Protein AF-A0A957HPW2-F1 (afdb_monomer_lite)

Radius of gyration: 12.91 Å; chains: 1; bounding box: 21×25×44 Å

Structure (mmCIF, N/CA/C/O backbone):
data_AF-A0A957HPW2-F1
#
_entry.id   AF-A0A957HPW2-F1
#
loop_
_atom_site.group_PDB
_atom_site.id
_atom_site.type_symbol
_atom_site.label_atom_id
_atom_site.label_alt_id
_atom_site.label_comp_id
_atom_site.label_asym_id
_atom_site.label_entity_id
_atom_site.label_seq_id
_atom_site.pdbx_PDB_ins_code
_atom_site.Cartn_x
_atom_site.Cartn_y
_atom_site.Cartn_z
_atom_site.occupancy
_atom_site.B_iso_or_equiv
_atom_site.auth_seq_id
_atom_site.auth_comp_id
_atom_site.auth_asym_id
_atom_site.auth_atom_id
_atom_site.pdbx_PDB_model_num
ATOM 1 N N . THR A 1 1 ? -12.869 -4.595 34.254 1.00 47.88 1 THR A N 1
ATOM 2 C CA . THR A 1 1 ? -12.210 -5.010 32.996 1.00 47.88 1 THR A CA 1
ATOM 3 C C . THR A 1 1 ? -11.821 -3.751 32.253 1.00 47.88 1 THR A C 1
ATOM 5 O O . THR A 1 1 ? -12.707 -3.001 31.871 1.00 47.88 1 THR A O 1
ATOM 8 N N . ALA A 1 2 ? -10.527 -3.436 32.165 1.00 51.22 2 ALA A N 1
ATOM 9 C CA . ALA A 1 2 ? -10.063 -2.256 31.439 1.00 51.22 2 ALA A CA 1
ATOM 10 C C . ALA A 1 2 ? -10.199 -2.526 29.935 1.00 51.22 2 ALA A C 1
ATOM 12 O O . ALA A 1 2 ? -9.541 -3.420 29.410 1.00 51.22 2 ALA A O 1
ATOM 13 N N . VAL A 1 3 ? -11.088 -1.796 29.262 1.00 57.38 3 VAL A N 1
ATOM 14 C CA . VAL A 1 3 ? -11.130 -1.763 27.800 1.00 57.38 3 VAL A CA 1
ATOM 15 C C . VAL A 1 3 ? -9.949 -0.900 27.377 1.00 57.38 3 VAL A C 1
ATOM 17 O O . VAL A 1 3 ? -9.991 0.320 27.508 1.00 57.38 3 VAL A O 1
ATOM 20 N N . THR A 1 4 ? -8.866 -1.524 26.925 1.00 55.97 4 THR A N 1
ATOM 21 C CA . THR A 1 4 ? -7.846 -0.835 26.135 1.00 55.97 4 THR A CA 1
ATOM 22 C C . THR A 1 4 ? -8.511 -0.396 24.838 1.00 55.97 4 THR A C 1
ATOM 24 O O . THR A 1 4 ? -8.536 -1.139 23.859 1.00 55.97 4 THR A O 1
ATOM 27 N N . VAL A 1 5 ? -9.090 0.804 24.834 1.00 57.78 5 VAL A N 1
ATOM 28 C CA . VAL A 1 5 ? -9.261 1.567 23.600 1.00 57.78 5 VAL A CA 1
ATOM 29 C C . VAL A 1 5 ? -7.847 1.841 23.114 1.00 57.78 5 VAL A C 1
ATOM 31 O O . VAL A 1 5 ? -7.186 2.766 23.576 1.00 57.78 5 VAL A O 1
ATOM 34 N N . SER A 1 6 ? -7.342 0.945 22.264 1.00 60.47 6 SER A N 1
ATOM 35 C CA . SER A 1 6 ? -6.205 1.237 21.405 1.00 60.47 6 SER A CA 1
ATOM 36 C C . SER A 1 6 ? -6.546 2.557 20.729 1.00 60.47 6 SER A C 1
ATOM 38 O O . SER A 1 6 ? -7.475 2.615 19.921 1.00 60.47 6 SER A O 1
ATOM 40 N N . SER A 1 7 ? -5.887 3.640 21.137 1.00 69.25 7 SER A N 1
ATOM 41 C CA . SER A 1 7 ? -5.924 4.892 20.400 1.00 69.25 7 SER A CA 1
ATOM 42 C C . SER A 1 7 ? -5.168 4.619 19.111 1.00 69.25 7 SER A C 1
ATOM 44 O O . SER A 1 7 ? -3.964 4.860 19.024 1.00 69.25 7 SER A O 1
ATOM 46 N N . PHE A 1 8 ? -5.852 3.997 18.156 1.00 73.50 8 PHE A N 1
ATOM 47 C CA . PHE A 1 8 ? -5.324 3.808 16.830 1.00 73.50 8 PHE A CA 1
ATOM 48 C C . PHE A 1 8 ? -5.124 5.210 16.251 1.00 73.50 8 PHE A C 1
ATOM 50 O O . PHE A 1 8 ? -6.080 5.936 15.977 1.00 73.50 8 PHE A O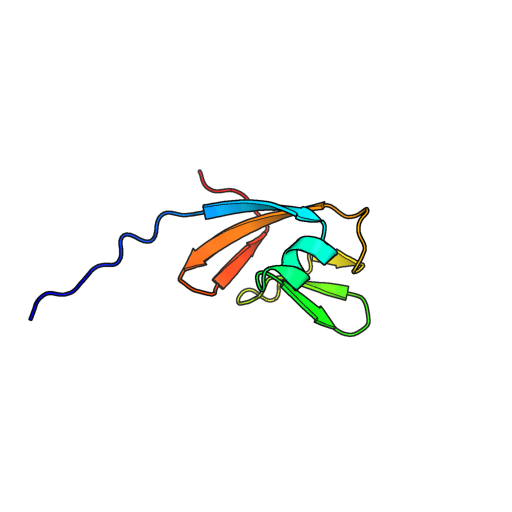 1
ATOM 57 N N . VAL A 1 9 ? -3.864 5.629 16.188 1.00 82.12 9 VAL A N 1
ATOM 58 C CA . VAL A 1 9 ? -3.480 6.868 15.527 1.00 82.12 9 VAL A CA 1
ATOM 59 C C . VAL A 1 9 ? -3.436 6.534 14.050 1.00 82.12 9 VAL A C 1
ATOM 61 O O . VAL A 1 9 ? -2.707 5.625 13.662 1.00 82.12 9 VAL A O 1
ATOM 64 N N . CYS A 1 10 ? -4.219 7.248 13.246 1.00 85.50 10 CYS A N 1
ATOM 65 C CA . CYS A 1 10 ? -4.140 7.128 11.797 1.00 85.50 10 CYS A CA 1
ATOM 66 C C . CYS A 1 10 ? -2.677 7.313 11.372 1.00 85.50 10 CYS A C 1
ATOM 68 O O . CYS A 1 10 ? -2.050 8.316 11.720 1.00 85.50 10 CYS A O 1
ATOM 70 N N . GLN A 1 11 ? -2.135 6.331 10.659 1.00 90.31 11 GLN A N 1
ATOM 71 C CA . GLN A 1 11 ? -0.784 6.379 10.109 1.00 90.31 11 GLN A CA 1
ATOM 72 C C . GLN A 1 11 ? -0.875 6.357 8.593 1.00 90.31 11 GLN A C 1
ATOM 74 O O . GLN A 1 11 ? -1.618 5.545 8.048 1.00 90.31 11 GLN A O 1
ATOM 79 N N . ASP A 1 12 ? -0.120 7.211 7.910 1.00 93.69 12 ASP A N 1
ATOM 80 C CA . ASP A 1 12 ? -0.035 7.227 6.458 1.00 93.69 12 ASP A CA 1
ATOM 81 C C . ASP A 1 12 ? 1.393 7.000 5.948 1.00 93.69 12 ASP A C 1
ATOM 83 O O . ASP A 1 12 ? 2.395 7.325 6.587 1.00 93.69 12 ASP A O 1
ATOM 87 N N . TRP A 1 13 ? 1.494 6.393 4.767 1.00 94.88 13 TRP A N 1
ATOM 88 C CA . TRP A 1 13 ? 2.763 6.110 4.108 1.00 94.88 13 TRP A CA 1
ATOM 89 C C . TRP A 1 13 ? 2.708 6.498 2.641 1.00 94.88 13 TRP A C 1
ATOM 91 O O . TRP A 1 13 ? 1.868 6.017 1.875 1.00 94.88 13 TRP A O 1
ATOM 101 N N . TRP A 1 14 ? 3.695 7.288 2.231 1.00 96.19 14 TRP A N 1
ATOM 102 C CA . TRP A 1 14 ? 4.010 7.519 0.830 1.00 96.19 14 TRP A CA 1
ATOM 103 C C . TRP A 1 14 ? 5.091 6.550 0.372 1.00 96.19 14 TRP A C 1
ATOM 105 O O . TRP A 1 14 ? 6.261 6.678 0.737 1.00 96.19 14 TRP A O 1
ATOM 115 N N . ALA A 1 15 ? 4.706 5.565 -0.433 1.00 96.00 15 ALA A N 1
ATOM 116 C CA . ALA A 1 15 ? 5.646 4.595 -0.975 1.00 96.00 1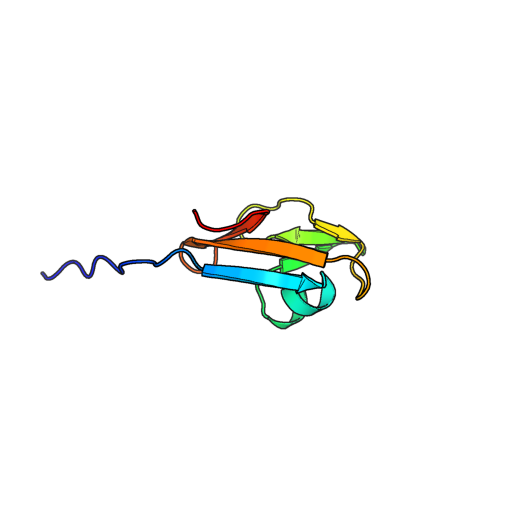5 ALA A CA 1
ATOM 117 C C . ALA A 1 15 ? 5.188 4.073 -2.341 1.00 96.00 15 ALA A C 1
ATOM 119 O O . ALA A 1 15 ? 4.065 4.331 -2.787 1.00 96.00 15 ALA A O 1
ATOM 120 N N . SER A 1 16 ? 6.080 3.351 -3.021 1.00 96.31 16 SER A N 1
ATOM 121 C CA . SER A 1 16 ? 5.736 2.659 -4.260 1.00 96.31 16 SER A CA 1
ATOM 122 C C . SER A 1 16 ? 4.860 1.435 -3.983 1.00 96.31 16 SER A C 1
ATOM 124 O O . SER A 1 16 ? 4.920 0.848 -2.901 1.00 96.31 16 SER A O 1
ATOM 126 N N . ASN A 1 17 ? 4.082 1.002 -4.975 1.00 95.12 17 ASN A N 1
ATOM 127 C CA . ASN A 1 17 ? 3.221 -0.180 -4.871 1.00 95.12 17 ASN A CA 1
ATOM 128 C C . ASN A 1 17 ? 4.005 -1.434 -4.445 1.00 95.12 17 ASN A C 1
ATOM 130 O O . ASN A 1 17 ? 3.547 -2.205 -3.603 1.00 95.12 17 ASN A O 1
ATOM 134 N N . ASN A 1 18 ? 5.230 -1.603 -4.953 1.00 95.62 18 ASN A N 1
ATOM 135 C CA . ASN A 1 18 ? 6.116 -2.672 -4.497 1.00 95.62 18 ASN A CA 1
ATOM 136 C C . ASN A 1 18 ? 6.529 -2.529 -3.021 1.00 95.62 18 ASN A C 1
ATOM 138 O O . ASN A 1 18 ? 6.546 -3.516 -2.290 1.00 95.62 18 ASN A O 1
ATOM 142 N N . ALA A 1 19 ? 6.847 -1.317 -2.564 1.00 96.81 19 ALA A N 1
ATOM 143 C CA . ALA A 1 19 ? 7.201 -1.093 -1.167 1.00 96.81 19 ALA A CA 1
ATOM 144 C C . ALA A 1 19 ? 6.012 -1.358 -0.231 1.00 96.81 19 ALA A C 1
ATOM 146 O O . ALA A 1 19 ? 6.199 -1.948 0.831 1.00 96.81 19 ALA A O 1
ATOM 147 N N . HIS A 1 20 ? 4.790 -0.994 -0.620 1.00 95.81 20 HIS A N 1
ATOM 148 C CA . HIS A 1 20 ? 3.586 -1.312 0.157 1.00 95.81 20 HIS A CA 1
ATOM 149 C C . HIS A 1 20 ? 3.354 -2.817 0.290 1.00 95.81 20 HIS A C 1
ATOM 151 O O . HIS A 1 20 ? 3.065 -3.285 1.390 1.00 95.81 20 HIS A O 1
ATOM 157 N N . TYR A 1 21 ? 3.576 -3.575 -0.787 1.00 95.62 21 TYR A N 1
ATOM 158 C CA . TYR A 1 21 ? 3.539 -5.038 -0.753 1.00 95.62 21 TYR A CA 1
ATOM 159 C C . TYR A 1 21 ? 4.577 -5.628 0.213 1.00 95.62 21 TYR A C 1
ATOM 161 O O . TYR A 1 21 ? 4.233 -6.417 1.089 1.00 95.62 21 TYR A O 1
ATOM 169 N N . LEU A 1 22 ? 5.838 -5.193 0.117 1.00 96.00 22 LEU A N 1
ATOM 170 C CA . LEU A 1 22 ? 6.919 -5.683 0.983 1.00 96.00 22 LEU A CA 1
ATOM 171 C C . LEU A 1 22 ? 6.693 -5.376 2.471 1.00 96.00 22 LEU A C 1
ATOM 173 O O . LEU A 1 22 ? 7.144 -6.131 3.325 1.00 96.00 22 LEU A O 1
ATOM 177 N N . ASN A 1 23 ? 6.000 -4.278 2.779 1.00 94.50 23 ASN A N 1
ATOM 178 C CA . ASN A 1 23 ? 5.661 -3.894 4.149 1.00 94.50 23 ASN A CA 1
ATOM 179 C C . ASN A 1 23 ? 4.323 -4.483 4.635 1.00 94.50 23 ASN A C 1
ATOM 181 O O . ASN A 1 23 ? 3.877 -4.135 5.723 1.00 94.50 23 ASN A O 1
ATOM 185 N N . GLY A 1 24 ? 3.657 -5.330 3.843 1.00 94.44 24 GLY A N 1
ATOM 186 C CA . GLY A 1 24 ? 2.386 -5.951 4.227 1.00 94.44 24 GLY A CA 1
ATOM 187 C C . GLY A 1 24 ? 1.184 -5.001 4.257 1.00 94.44 24 GLY A C 1
ATOM 188 O O . GLY A 1 24 ? 0.151 -5.368 4.812 1.00 94.44 24 GLY A O 1
ATOM 189 N N . ARG A 1 25 ? 1.300 -3.811 3.651 1.00 95.12 25 ARG A N 1
ATOM 190 C CA . ARG A 1 25 ? 0.223 -2.806 3.546 1.00 95.12 25 ARG A CA 1
ATOM 191 C C . ARG A 1 25 ? -0.676 -3.010 2.321 1.00 95.12 25 ARG A C 1
ATOM 193 O O . ARG A 1 25 ? -1.792 -2.505 2.260 1.00 95.12 25 A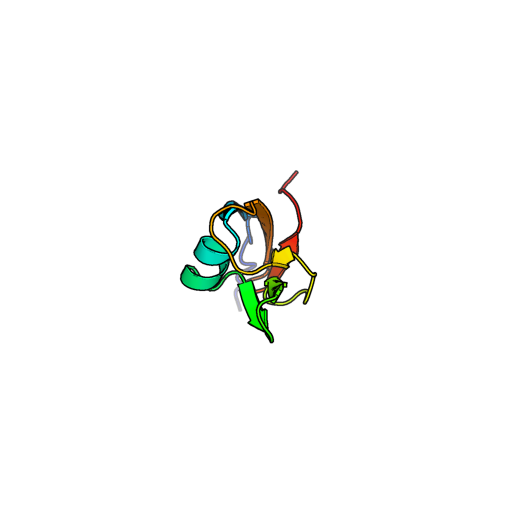RG A O 1
ATOM 200 N N . ALA A 1 26 ? -0.185 -3.751 1.331 1.00 96.75 26 ALA A N 1
ATOM 201 C CA . ALA A 1 26 ? -0.884 -4.058 0.090 1.00 96.75 26 ALA A CA 1
ATOM 202 C C . ALA A 1 26 ? -0.627 -5.508 -0.333 1.00 96.75 26 ALA A C 1
ATOM 204 O O . ALA A 1 26 ? 0.359 -6.118 0.084 1.00 96.75 26 ALA A O 1
ATOM 205 N N . TYR A 1 27 ? -1.481 -6.050 -1.196 1.00 95.50 27 TYR A N 1
ATOM 206 C CA . TYR A 1 27 ? -1.285 -7.352 -1.829 1.00 95.50 27 TYR A CA 1
ATOM 207 C C . TYR A 1 27 ? -1.299 -7.229 -3.354 1.00 95.50 27 TYR A C 1
ATOM 209 O O . TYR A 1 27 ? -1.750 -6.230 -3.916 1.00 95.50 27 TYR A O 1
ATOM 217 N N . VAL A 1 28 ? -0.752 -8.241 -4.029 1.00 95.88 28 VAL A N 1
ATOM 218 C CA . VAL A 1 28 ? -0.650 -8.276 -5.490 1.00 95.88 28 VAL A CA 1
ATOM 219 C C . VAL A 1 28 ? -1.491 -9.420 -6.032 1.00 95.88 28 VAL A C 1
ATOM 221 O O . VAL A 1 28 ? -1.346 -10.560 -5.595 1.00 95.88 28 VAL A O 1
ATOM 224 N N . LEU A 1 29 ? -2.335 -9.121 -7.015 1.00 94.81 29 LEU A N 1
ATOM 225 C CA . LEU A 1 29 ? -3.151 -10.099 -7.723 1.00 94.81 29 LEU A CA 1
ATOM 226 C C . LEU A 1 29 ? -3.070 -9.812 -9.224 1.00 94.81 29 LEU A C 1
ATOM 228 O O . LEU A 1 29 ? -3.333 -8.696 -9.658 1.00 94.81 29 LEU A O 1
ATOM 232 N N . LEU A 1 30 ? -2.672 -10.810 -10.021 1.00 93.19 30 LEU A N 1
ATOM 233 C CA . LEU A 1 30 ? -2.551 -10.694 -11.486 1.00 93.19 30 LEU A CA 1
ATOM 234 C C . LEU A 1 30 ? -1.696 -9.493 -11.964 1.00 93.19 30 LEU A C 1
ATOM 236 O O . LEU A 1 30 ? -1.961 -8.909 -13.009 1.00 93.19 30 LEU A O 1
ATOM 240 N N . GLY A 1 31 ? -0.666 -9.107 -11.199 1.00 93.12 31 GLY A N 1
ATOM 241 C CA . GLY A 1 31 ? 0.208 -7.964 -11.516 1.00 93.12 31 GLY A CA 1
ATOM 242 C C . GLY A 1 31 ? -0.353 -6.589 -11.125 1.00 93.12 31 GLY A C 1
ATOM 243 O O . GLY A 1 31 ? 0.288 -5.565 -11.375 1.00 93.12 31 GLY A O 1
ATOM 244 N N . LEU A 1 32 ? -1.519 -6.556 -10.483 1.00 95.50 32 LEU A N 1
ATOM 245 C CA . LEU A 1 32 ? -2.157 -5.364 -9.935 1.00 95.50 32 LEU A CA 1
ATOM 246 C C . LEU A 1 32 ? -1.974 -5.325 -8.417 1.00 95.50 32 LEU A C 1
ATOM 248 O O . LEU A 1 32 ? -1.929 -6.365 -7.767 1.00 95.50 32 LEU A O 1
ATOM 252 N N . THR A 1 33 ? -1.844 -4.129 -7.856 1.00 96.75 33 THR A N 1
ATOM 253 C CA . THR A 1 33 ? -1.695 -3.899 -6.417 1.00 96.75 33 THR A CA 1
ATOM 254 C C . THR A 1 33 ? -3.007 -3.402 -5.830 1.00 96.75 33 THR A C 1
ATOM 256 O O . THR A 1 33 ? -3.632 -2.495 -6.383 1.00 96.75 33 THR A O 1
ATOM 259 N N . TYR A 1 34 ? -3.382 -3.979 -4.695 1.00 96.25 34 TYR A N 1
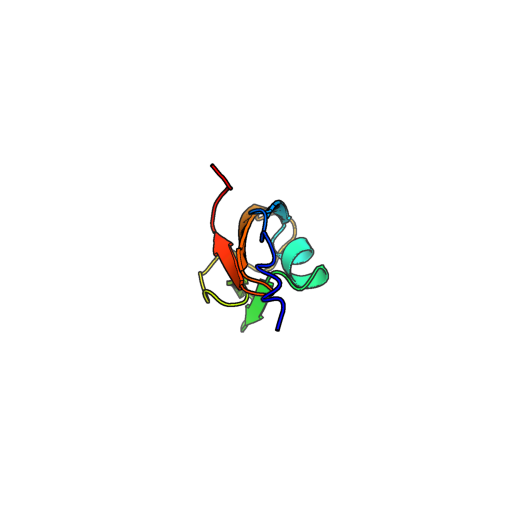ATOM 260 C CA . TYR A 1 34 ? -4.588 -3.654 -3.948 1.00 96.25 34 TYR A CA 1
ATOM 261 C C . TYR A 1 34 ? -4.236 -3.361 -2.494 1.00 96.25 34 TYR A C 1
ATOM 263 O O . TYR A 1 34 ? -3.358 -4.012 -1.920 1.00 96.25 34 TYR A O 1
ATOM 271 N N . ALA A 1 35 ? -4.910 -2.383 -1.900 1.00 96.19 35 ALA A N 1
ATOM 272 C CA . ALA A 1 35 ? -4.759 -2.071 -0.488 1.00 96.19 35 ALA A CA 1
ATOM 273 C C . ALA A 1 35 ? -5.278 -3.234 0.372 1.00 96.19 35 ALA A C 1
ATOM 275 O O . ALA A 1 35 ? -6.341 -3.799 0.108 1.00 96.19 35 ALA A O 1
ATOM 276 N N . LYS A 1 36 ? -4.519 -3.624 1.400 1.00 94.69 36 LYS A N 1
ATOM 277 C CA . LYS A 1 36 ? -4.915 -4.721 2.289 1.00 94.69 36 LYS A CA 1
ATOM 278 C C . LYS A 1 36 ? -6.054 -4.247 3.198 1.00 94.69 36 LYS A C 1
ATOM 280 O O . LYS A 1 36 ? -5.906 -3.250 3.893 1.00 94.69 36 LYS A O 1
ATOM 285 N N . GLY A 1 37 ? -7.178 -4.958 3.190 1.00 93.06 37 GLY A N 1
ATOM 286 C CA . GLY A 1 37 ? -8.358 -4.645 4.004 1.00 93.06 37 GLY A CA 1
ATOM 287 C C . GLY A 1 37 ? -9.466 -3.931 3.229 1.00 93.06 37 GLY A C 1
ATOM 288 O O . GLY A 1 37 ? -10.597 -4.400 3.263 1.00 93.06 37 GLY A O 1
ATOM 289 N N . SER A 1 38 ? -9.151 -2.853 2.501 1.00 93.38 38 SER A N 1
ATOM 290 C CA . SER A 1 38 ? -10.145 -2.112 1.699 1.00 93.38 38 SER A CA 1
ATOM 291 C C . SER A 1 38 ? -10.322 -2.622 0.265 1.00 93.38 38 SER A C 1
ATOM 293 O O . SER A 1 38 ? -11.287 -2.244 -0.395 1.00 93.38 38 SER A O 1
ATOM 295 N N . ASP A 1 39 ? -9.391 -3.443 -0.234 1.00 94.62 39 ASP A N 1
ATOM 296 C CA . ASP A 1 39 ? -9.364 -3.949 -1.615 1.00 94.62 39 ASP A CA 1
ATOM 297 C C . ASP A 1 39 ? -9.355 -2.845 -2.690 1.00 94.62 39 ASP A C 1
ATOM 299 O O . ASP A 1 39 ? -9.671 -3.073 -3.861 1.00 94.62 39 ASP A O 1
ATOM 303 N N . GLU A 1 40 ? -8.945 -1.631 -2.320 1.00 95.44 40 GLU A N 1
ATOM 304 C CA . GLU A 1 40 ? -8.868 -0.517 -3.253 1.00 95.44 40 GLU A CA 1
ATOM 305 C C . GLU A 1 40 ? -7.727 -0.708 -4.251 1.00 95.44 40 GLU A C 1
ATOM 307 O O . GLU A 1 40 ? -6.582 -1.008 -3.900 1.00 95.44 40 GLU A O 1
ATOM 312 N N . TYR A 1 41 ? -8.038 -0.497 -5.528 1.00 95.31 41 TYR A N 1
ATOM 313 C CA . TYR A 1 41 ? -7.076 -0.627 -6.612 1.00 95.31 41 TYR A CA 1
ATOM 314 C C . TYR A 1 41 ? -6.024 0.491 -6.571 1.00 95.31 41 TYR A C 1
ATOM 316 O O . TYR A 1 41 ? -6.322 1.668 -6.780 1.00 95.31 41 TYR A O 1
ATOM 324 N N . MET A 1 42 ? -4.759 0.114 -6.376 1.00 93.69 42 MET A N 1
ATOM 325 C CA . MET A 1 42 ? -3.628 1.044 -6.263 1.00 93.69 42 MET A CA 1
ATOM 326 C C . MET A 1 42 ? -2.871 1.250 -7.582 1.00 93.69 42 MET A C 1
ATOM 328 O O . MET A 1 42 ? -2.074 2.187 -7.703 1.00 93.69 42 MET A O 1
ATOM 332 N N . GLY A 1 43 ? -3.096 0.395 -8.581 1.00 94.44 43 GLY A N 1
ATOM 333 C CA . GLY A 1 43 ? -2.382 0.430 -9.858 1.00 94.44 43 GLY A CA 1
ATOM 334 C C . GLY A 1 43 ? -1.584 -0.840 -10.142 1.00 94.44 43 GLY A C 1
ATOM 335 O O . GLY A 1 43 ? -1.772 -1.877 -9.514 1.00 94.44 43 GLY A O 1
ATOM 336 N N . LEU A 1 44 ? -0.654 -0.744 -11.091 1.00 95.19 44 LEU A N 1
ATOM 337 C CA . LEU A 1 44 ? 0.274 -1.825 -11.432 1.00 95.19 44 LEU A CA 1
ATOM 338 C C . LEU A 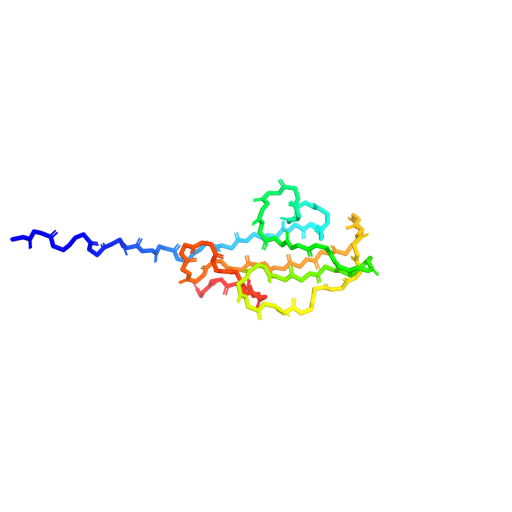1 44 ? 1.295 -2.063 -10.308 1.00 95.19 44 LEU A C 1
ATOM 340 O O . LEU A 1 44 ? 1.771 -1.109 -9.684 1.00 95.19 44 LEU A O 1
ATOM 344 N N . TRP A 1 45 ? 1.689 -3.320 -10.098 1.00 94.69 45 TRP A N 1
ATOM 345 C CA . TRP A 1 45 ? 2.762 -3.668 -9.165 1.00 94.69 45 TRP A CA 1
ATOM 346 C C . TRP A 1 45 ? 4.130 -3.322 -9.760 1.00 94.69 45 TRP A C 1
ATOM 348 O O . TRP A 1 45 ? 4.697 -4.064 -10.559 1.00 94.69 45 TRP A O 1
ATOM 358 N N . ASN A 1 46 ? 4.649 -2.147 -9.405 1.00 93.81 46 ASN A N 1
ATOM 359 C CA . ASN A 1 46 ? 5.967 -1.681 -9.826 1.00 93.81 46 ASN A CA 1
ATOM 360 C C . ASN A 1 46 ? 6.558 -0.685 -8.807 1.00 93.81 46 ASN A C 1
ATOM 362 O O . ASN A 1 46 ? 5.924 -0.326 -7.811 1.00 93.81 46 ASN A O 1
ATOM 366 N N . ILE A 1 47 ? 7.793 -0.246 -9.059 1.00 95.06 47 ILE A N 1
ATOM 367 C CA . ILE A 1 47 ? 8.511 0.737 -8.230 1.00 95.06 47 ILE A CA 1
ATOM 368 C C . ILE A 1 47 ? 8.279 2.195 -8.658 1.00 95.06 47 ILE A C 1
ATOM 370 O O . ILE A 1 47 ? 8.686 3.100 -7.943 1.00 95.06 47 ILE A O 1
ATOM 374 N N . PHE A 1 48 ? 7.639 2.427 -9.807 1.00 94.25 48 PHE A N 1
ATOM 375 C CA . PHE A 1 48 ? 7.407 3.759 -10.383 1.00 94.25 48 PHE A CA 1
ATOM 376 C C . PHE A 1 48 ? 6.046 4.355 -9.993 1.00 94.25 48 PHE A C 1
ATOM 378 O O . PHE A 1 48 ? 5.832 5.558 -10.107 1.00 94.25 48 PHE A O 1
ATOM 385 N N . THR A 1 49 ? 5.113 3.519 -9.539 1.00 94.12 49 THR A N 1
ATOM 386 C CA . THR A 1 49 ? 3.756 3.897 -9.144 1.00 94.12 49 THR A CA 1
ATOM 387 C C . THR A 1 49 ? 3.738 4.091 -7.644 1.00 94.12 49 THR A C 1
ATOM 389 O O . THR A 1 49 ? 3.933 3.134 -6.896 1.00 94.12 49 THR A O 1
ATOM 392 N N . TYR A 1 50 ? 3.511 5.333 -7.224 1.00 95.06 50 TYR A N 1
ATOM 393 C CA . TYR A 1 50 ? 3.433 5.726 -5.823 1.00 95.06 50 TYR A CA 1
ATOM 394 C C . TYR A 1 50 ? 1.998 6.051 -5.432 1.00 95.06 50 TYR A C 1
ATOM 396 O O . TYR A 1 50 ? 1.237 6.654 -6.205 1.00 95.06 50 TYR A O 1
ATOM 404 N N . ARG A 1 51 ? 1.638 5.640 -4.218 1.00 95.25 51 ARG A N 1
ATOM 405 C CA . ARG A 1 51 ? 0.327 5.878 -3.620 1.00 95.25 51 ARG A CA 1
ATOM 406 C C . ARG A 1 51 ? 0.476 6.170 -2.137 1.00 95.25 51 ARG A C 1
ATOM 408 O O . ARG A 1 51 ? 1.342 5.603 -1.469 1.00 95.25 51 ARG A O 1
ATOM 415 N N . TRP A 1 52 ? -0.396 7.045 -1.653 1.00 95.56 52 TRP A N 1
ATOM 416 C CA . TRP A 1 52 ? -0.634 7.225 -0.231 1.00 95.56 52 TRP A CA 1
ATOM 417 C C . TRP A 1 52 ? -1.539 6.100 0.254 1.00 95.56 52 TRP A C 1
ATOM 419 O O . TRP A 1 52 ? -2.594 5.870 -0.337 1.00 95.56 52 TRP A O 1
ATOM 429 N N . LEU A 1 53 ? -1.107 5.401 1.297 1.00 94.88 53 LEU A N 1
ATOM 430 C CA . LEU A 1 53 ? -1.944 4.485 2.062 1.00 94.88 53 LEU A CA 1
ATOM 431 C C . LEU A 1 53 ? -2.042 5.016 3.481 1.00 94.88 53 LEU A C 1
ATOM 433 O O . LEU A 1 53 ? -1.005 5.303 4.074 1.00 94.88 53 LEU A O 1
ATOM 437 N N . ARG A 1 54 ? -3.252 5.069 4.023 1.00 94.12 54 ARG A N 1
ATOM 438 C CA . ARG A 1 54 ? -3.510 5.290 5.441 1.00 94.12 54 ARG A CA 1
ATOM 439 C C . ARG A 1 54 ? -4.018 4.007 6.075 1.00 94.12 54 ARG A C 1
ATOM 441 O O . ARG A 1 54 ? -4.861 3.327 5.501 1.00 94.12 54 ARG A O 1
ATOM 448 N N . GLU A 1 55 ? -3.525 3.675 7.252 1.00 92.50 55 GLU A N 1
ATOM 449 C CA . GLU A 1 55 ? -4.136 2.661 8.098 1.00 92.50 55 GLU A CA 1
ATOM 450 C C . GLU A 1 55 ? -5.260 3.338 8.885 1.00 92.50 55 GLU A C 1
ATOM 452 O O . GLU A 1 55 ? -5.053 4.401 9.473 1.00 92.50 55 GLU A O 1
ATOM 457 N N . VAL A 1 56 ? -6.461 2.763 8.843 1.00 89.88 56 VAL A N 1
ATOM 458 C CA . VAL A 1 56 ? -7.648 3.258 9.575 1.00 89.88 56 VAL A CA 1
ATOM 459 C C . VAL A 1 56 ? -8.020 2.354 10.749 1.00 89.88 56 VAL A C 1
ATOM 461 O O . VAL A 1 56 ? -8.718 2.777 11.669 1.00 89.88 56 VAL A O 1
ATOM 464 N N . SER A 1 57 ? -7.536 1.114 10.736 1.00 86.94 57 SER A N 1
ATOM 465 C CA . SER A 1 57 ? -7.575 0.172 11.853 1.00 86.94 57 SER A CA 1
ATOM 466 C C . SER A 1 57 ? -6.472 -0.876 11.657 1.00 86.94 57 SER A C 1
ATOM 468 O O . SER A 1 57 ? -5.970 -0.977 10.536 1.00 86.94 57 SER A O 1
ATOM 470 N N . PRO A 1 58 ? -6.090 -1.651 12.692 1.00 86.25 58 PRO A N 1
ATOM 471 C CA . PRO A 1 58 ? -5.033 -2.653 12.569 1.00 86.25 58 PRO A CA 1
ATOM 472 C C . PRO A 1 58 ? -5.237 -3.561 11.349 1.00 86.25 58 PRO A C 1
ATOM 474 O O . PRO A 1 58 ? -6.297 -4.173 11.217 1.00 86.25 58 PRO A O 1
ATOM 477 N N . ASP A 1 59 ? -4.231 -3.636 10.474 1.00 87.06 59 ASP A N 1
ATOM 478 C CA . ASP A 1 59 ? -4.252 -4.416 9.221 1.00 87.06 59 ASP A CA 1
ATOM 479 C C . ASP A 1 59 ? -5.278 -3.962 8.155 1.00 87.06 59 ASP A C 1
ATOM 481 O O . ASP A 1 59 ? -5.491 -4.674 7.167 1.00 87.06 59 ASP A O 1
ATOM 485 N N . TYR A 1 60 ? -5.881 -2.778 8.304 1.00 91.81 60 TYR A N 1
ATOM 486 C CA . TYR A 1 60 ? -6.827 -2.205 7.344 1.00 91.81 60 TYR A CA 1
ATOM 487 C C . TYR A 1 60 ? -6.299 -0.887 6.773 1.00 91.81 60 TYR A C 1
ATOM 489 O O . TYR A 1 60 ? -6.266 0.146 7.451 1.00 91.81 60 TYR A O 1
ATOM 497 N N . TYR A 1 61 ? -5.947 -0.922 5.491 1.00 94.25 61 TYR A N 1
ATOM 498 C CA . TYR A 1 61 ? -5.358 0.184 4.750 1.00 94.25 61 TYR A CA 1
ATOM 499 C C . TYR A 1 61 ? -6.313 0.696 3.674 1.00 94.25 61 TYR A C 1
ATOM 501 O O . TYR A 1 61 ? -6.918 -0.090 2.949 1.00 94.25 61 TYR A O 1
ATOM 509 N N . GLU A 1 62 ? -6.399 2.013 3.534 1.00 94.75 62 GLU A N 1
ATOM 510 C CA . GLU A 1 62 ? -7.171 2.729 2.514 1.00 94.75 62 GLU A CA 1
ATOM 511 C C . GLU A 1 62 ? -6.263 3.694 1.754 1.00 94.75 62 GLU A C 1
ATOM 513 O O . GLU A 1 62 ? -5.282 4.208 2.299 1.00 94.75 62 GLU A O 1
ATOM 518 N N . ILE A 1 63 ? -6.587 3.982 0.500 1.00 94.62 63 ILE A N 1
ATOM 519 C CA . ILE A 1 63 ? -5.887 4.985 -0.291 1.00 94.62 63 ILE A CA 1
ATOM 520 C C . ILE A 1 63 ? -6.211 6.367 0.274 1.00 94.62 63 ILE A C 1
ATOM 522 O O . ILE A 1 63 ? -7.354 6.819 0.277 1.00 94.62 63 ILE A O 1
ATOM 526 N N . GLY A 1 64 ? -5.179 7.079 0.713 1.00 93.81 64 GLY A N 1
ATOM 527 C CA . GLY A 1 64 ? -5.330 8.429 1.233 1.00 93.81 64 GLY A CA 1
ATOM 528 C C . GLY A 1 64 ? -4.333 8.764 2.323 1.00 93.81 64 GLY A C 1
ATOM 529 O O . GLY A 1 64 ? -3.396 8.018 2.598 1.00 93.81 64 GLY A O 1
ATOM 530 N N . GLN A 1 65 ? -4.559 9.925 2.921 1.00 93.06 65 GLN A N 1
ATOM 531 C CA . GLN A 1 65 ? -3.743 10.479 3.989 1.00 93.06 65 GLN A CA 1
ATOM 532 C C . GLN A 1 65 ? -4.587 10.644 5.247 1.00 93.06 65 GLN A C 1
ATOM 534 O O . GLN A 1 65 ? -5.824 10.702 5.194 1.00 93.06 65 GLN A O 1
ATOM 539 N N . CYS A 1 66 ? -3.907 10.704 6.381 1.00 87.12 66 CYS A N 1
ATOM 540 C CA . CYS A 1 66 ? -4.533 11.094 7.632 1.00 87.12 66 CYS A CA 1
ATOM 541 C C . CYS A 1 66 ? -4.783 12.617 7.635 1.00 87.12 66 CYS A C 1
ATOM 543 O O . CYS A 1 66 ? -4.018 13.343 6.997 1.00 87.12 66 CYS A O 1
ATOM 545 N N . PRO A 1 67 ? -5.877 13.092 8.262 1.00 80.69 67 PRO A N 1
ATOM 546 C CA . PRO A 1 67 ? -6.186 14.519 8.362 1.00 80.69 67 PRO A CA 1
ATOM 547 C C . PRO A 1 67 ? -5.185 15.297 9.225 1.00 80.69 67 PRO A C 1
ATOM 549 O O . PRO A 1 67 ? -4.578 14.685 10.134 1.00 80.69 67 PRO A O 1
#

pLDDT: mean 89.41, std 11.93, range 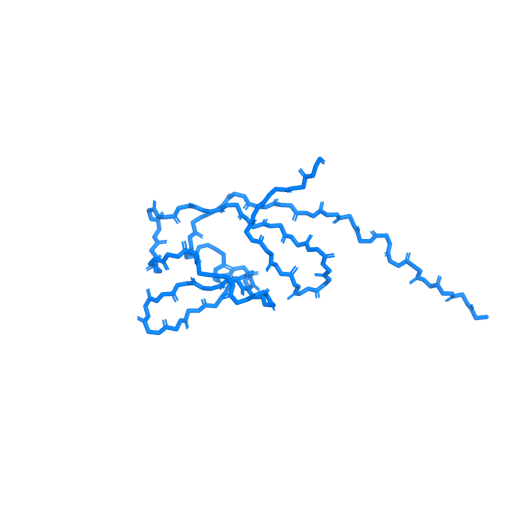[47.88, 96.81]

Foldseek 3Di:
DDPPPPPPDKDKDKAALQVCCVVLQWDDDPQWIAGFAVRHTQGGRDRVRIFMWIDPDVRHIDTDDDD

Secondary structure (DSSP, 8-state):
----------EEEEEEHHHHHHTTSEEEETTEEEETBT--EEEESSSS-EEEEEEEETTEEEES---

Sequence (67 aa):
TAVTVSSFVCQDWWASNNAHYLNGRAYVLLGLTYAKGSDEYMGLWNIFTYRWLREVSPDYYEIGQCP